Protein AF-A0A0D2KZR3-F1 (afdb_monomer)

Sequence (112 aa):
MAFESAKRFLRENHLAPLLTNDQPALQTLNKWTTVGTALQVLSSANVLSCPVLDEDGEYYGCLSVNDLLRSLNATLETKDPEWTEKLEQLTKEELVALGNDFCAQVRGRGYG

Mean predicted aligned error: 9.1 Å

Secondary structure (DS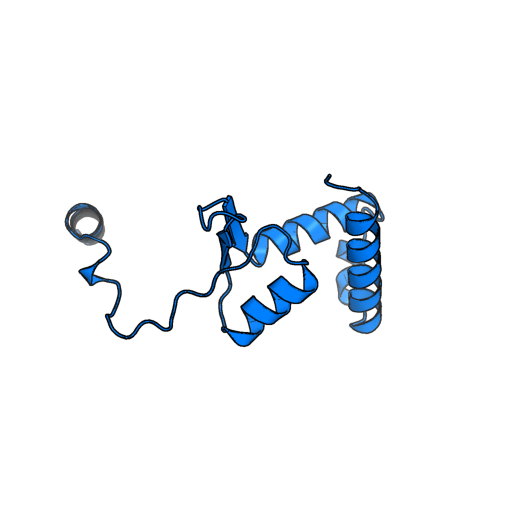SP, 8-state):
-HHHHHHHHHHH--SGGGS-TTPPP---EETT--HHHHHHHHHHHT-SEEEEE-TTS-EEEEEEHHHHHHHHHHHHHHH-TTTTTTGGG--HHHHHHHHHHHHHHHHHS---

Foldseek 3Di:
DVVVVVVCCVVPDDCVVVDDPPDDDQDAAEPPDAPVNVVVSCVVVVHQKHFYAYPVRHTPGMDGPVVVVVVLVVVCCVVPVCVVVCVVVQDPVNVVVSVVVVSVVVVVPDPD

Solvent-accessible surface area (backbone atoms only — not comparable to full-atom values): 6868 Å² total; per-residue (Å²): 112,73,66,60,55,49,53,49,51,68,72,74,55,68,65,69,86,75,52,65,92,84,61,75,80,85,68,70,42,51,72,84,58,50,70,71,58,50,52,51,50,31,61,74,70,71,42,66,59,36,44,22,19,45,95,88,67,47,87,69,50,73,51,37,57,65,58,52,51,51,52,50,49,56,55,43,43,73,77,36,78,62,50,76,80,42,52,90,74,56,46,74,68,56,54,50,52,51,52,51,52,51,57,54,53,57,65,69,56,73,84,126

Radius of gyration: 19.31 Å; Cα contacts (8 Å, |Δi|>4): 62; chains: 1; bounding box: 31×49×54 Å

Structure (mmCIF, N/CA/C/O backbone):
data_AF-A0A0D2KZR3-F1
#
_entry.id   AF-A0A0D2KZR3-F1
#
loop_
_atom_site.group_PDB
_atom_site.id
_atom_site.type_symbol
_atom_site.label_atom_id
_atom_site.label_alt_id
_atom_site.label_comp_id
_atom_site.label_asym_id
_atom_site.label_entity_id
_atom_site.label_seq_id
_atom_site.pdbx_PDB_ins_code
_atom_site.Cartn_x
_atom_site.Cartn_y
_atom_site.Cartn_z
_atom_site.occupancy
_atom_site.B_iso_or_equiv
_atom_site.auth_seq_id
_atom_site.auth_comp_id
_atom_site.auth_asym_id
_atom_site.auth_atom_id
_atom_site.pdbx_PDB_model_num
ATOM 1 N N . MET A 1 1 ? 12.538 -14.948 31.002 1.00 63.75 1 MET A N 1
ATOM 2 C CA . MET A 1 1 ? 11.379 -15.872 30.945 1.00 63.75 1 MET A CA 1
ATOM 3 C C . MET A 1 1 ? 10.296 -15.414 29.960 1.00 63.75 1 MET A C 1
ATOM 5 O O . MET A 1 1 ? 9.953 -16.216 29.107 1.00 63.75 1 MET A O 1
ATOM 9 N N . ALA A 1 2 ? 9.831 -14.154 29.976 1.00 71.88 2 ALA A N 1
ATOM 10 C CA . ALA A 1 2 ? 8.793 -13.660 29.045 1.00 71.88 2 ALA A CA 1
ATOM 11 C C . ALA A 1 2 ? 9.147 -13.763 27.540 1.00 71.88 2 ALA A C 1
ATOM 13 O O . ALA A 1 2 ? 8.294 -14.049 26.702 1.00 71.88 2 ALA A O 1
ATOM 14 N N . PHE A 1 3 ? 10.423 -13.584 27.189 1.00 86.12 3 PHE A N 1
ATOM 15 C CA . PHE A 1 3 ? 10.874 -13.686 25.798 1.00 86.12 3 PHE A CA 1
ATOM 16 C C . PHE A 1 3 ? 10.838 -15.131 25.262 1.00 86.12 3 PHE A C 1
ATOM 18 O O . PHE A 1 3 ? 10.510 -15.354 24.103 1.00 86.12 3 PHE A O 1
ATOM 25 N N . GLU A 1 4 ? 11.092 -16.128 26.117 1.00 93.94 4 GLU A N 1
ATOM 26 C CA . GLU A 1 4 ? 11.042 -17.547 25.731 1.00 93.94 4 GLU A CA 1
ATOM 27 C C . GLU A 1 4 ? 9.606 -18.053 25.559 1.00 93.94 4 GLU A C 1
ATOM 29 O O . GLU A 1 4 ? 9.335 -18.876 24.685 1.00 93.94 4 GLU A O 1
ATOM 34 N N . SER A 1 5 ? 8.653 -17.534 26.340 1.00 91.38 5 SER A N 1
ATOM 35 C CA . SER A 1 5 ? 7.229 -17.777 26.085 1.00 91.38 5 SER A CA 1
ATOM 36 C C . SER A 1 5 ? 6.764 -17.137 24.775 1.00 91.38 5 SER A C 1
ATOM 38 O O . SER A 1 5 ? 6.040 -17.783 24.025 1.00 91.38 5 SER A O 1
ATOM 40 N N . ALA A 1 6 ? 7.226 -15.922 24.454 1.00 92.38 6 ALA A N 1
ATOM 41 C CA . ALA A 1 6 ? 6.884 -15.258 23.195 1.00 92.38 6 ALA A CA 1
ATOM 42 C C . ALA A 1 6 ? 7.436 -16.014 21.972 1.00 92.38 6 ALA A C 1
ATOM 44 O O . ALA A 1 6 ? 6.693 -16.282 21.032 1.00 92.38 6 ALA A O 1
ATOM 45 N N . LYS A 1 7 ? 8.707 -16.443 22.000 1.00 93.88 7 LYS A N 1
ATOM 46 C CA . LYS A 1 7 ? 9.302 -17.263 20.925 1.00 93.88 7 LYS A CA 1
ATOM 47 C C . LYS A 1 7 ? 8.533 -18.555 20.682 1.00 93.88 7 LYS A C 1
ATOM 49 O O . LYS A 1 7 ? 8.289 -18.928 19.539 1.00 93.88 7 LYS A O 1
ATOM 54 N N . ARG A 1 8 ? 8.166 -19.243 21.764 1.00 94.81 8 ARG A N 1
ATOM 55 C CA . ARG A 1 8 ? 7.396 -20.484 21.693 1.00 94.81 8 ARG A CA 1
ATOM 56 C C . ARG A 1 8 ? 6.034 -20.249 21.053 1.00 94.81 8 ARG A C 1
ATOM 58 O O . ARG A 1 8 ? 5.685 -20.957 20.118 1.00 94.81 8 ARG A O 1
ATOM 65 N N . PHE A 1 9 ? 5.328 -19.210 21.501 1.00 93.50 9 PHE A N 1
ATOM 66 C CA . PHE A 1 9 ? 4.055 -18.801 20.919 1.00 93.50 9 PHE A CA 1
ATOM 67 C C . PHE A 1 9 ? 4.176 -18.554 19.408 1.00 93.50 9 PHE A C 1
ATOM 69 O O . PHE A 1 9 ? 3.423 -19.153 18.645 1.00 93.50 9 PHE A O 1
ATOM 76 N N . LEU A 1 10 ? 5.158 -17.757 18.972 1.00 92.88 10 LEU A N 1
ATOM 77 C CA . LEU A 1 10 ? 5.380 -17.448 17.552 1.00 92.88 10 LEU A CA 1
ATOM 78 C C . LEU A 1 10 ? 5.706 -18.686 16.699 1.00 92.88 10 LEU A C 1
ATOM 80 O O . LEU A 1 10 ? 5.398 -18.701 15.514 1.00 92.88 10 LEU A O 1
ATOM 84 N N . ARG A 1 11 ? 6.341 -19.713 17.278 1.00 94.19 11 ARG A N 1
ATOM 85 C CA . ARG A 1 11 ? 6.748 -20.933 16.562 1.00 94.19 11 ARG A CA 1
ATOM 86 C C . ARG A 1 11 ? 5.633 -21.970 16.449 1.00 94.19 11 ARG A C 1
ATOM 88 O O . ARG A 1 11 ? 5.591 -22.712 15.476 1.00 94.19 11 ARG A O 1
ATOM 95 N N . GLU A 1 12 ? 4.800 -22.079 17.477 1.00 95.12 12 GLU A N 1
ATOM 96 C CA . GLU A 1 12 ? 3.857 -23.195 17.633 1.00 95.12 12 GLU A CA 1
ATOM 97 C C . GLU A 1 12 ? 2.428 -22.846 17.202 1.00 95.12 12 GLU A C 1
ATOM 99 O O . GLU A 1 12 ? 1.614 -23.749 17.033 1.00 95.12 12 GLU A O 1
ATOM 104 N N . ASN A 1 13 ? 2.112 -21.564 16.991 1.00 92.56 13 ASN A N 1
ATOM 105 C CA . ASN A 1 13 ? 0.783 -21.138 16.555 1.00 92.56 13 ASN A CA 1
ATOM 106 C C . ASN A 1 13 ? 0.755 -20.838 15.053 1.00 92.56 13 ASN A C 1
ATOM 108 O O . ASN A 1 13 ? 1.599 -20.115 14.528 1.00 92.56 13 ASN A O 1
ATOM 112 N N . HIS A 1 14 ? -0.261 -21.365 14.369 1.00 91.06 14 HIS A N 1
ATOM 113 C CA . HIS A 1 14 ? -0.569 -21.003 12.987 1.00 91.06 14 HIS A CA 1
ATOM 114 C C . HIS A 1 14 ? -1.338 -19.675 12.925 1.00 91.06 14 HIS A C 1
ATOM 116 O O . HIS A 1 14 ? -1.934 -19.246 13.910 1.00 91.06 14 HIS A O 1
ATOM 122 N N . LEU A 1 15 ? -1.359 -19.032 11.754 1.00 89.25 15 LEU A N 1
ATOM 123 C CA . LEU A 1 15 ? -2.092 -17.775 11.557 1.00 89.25 15 LEU A CA 1
ATOM 124 C C . LEU A 1 15 ? -3.610 -17.969 11.517 1.00 89.25 15 LEU A C 1
ATOM 126 O O . LEU A 1 15 ? -4.336 -17.091 11.962 1.00 89.25 15 LEU A O 1
ATOM 130 N N . ALA A 1 16 ? -4.096 -19.110 11.015 1.00 88.44 16 ALA A N 1
ATOM 131 C CA . ALA A 1 16 ? -5.530 -19.338 10.837 1.00 88.44 16 ALA A CA 1
ATOM 132 C C . ALA A 1 16 ? -6.344 -19.172 12.141 1.00 88.44 16 ALA A C 1
ATOM 134 O O . ALA A 1 16 ? -7.350 -18.479 12.096 1.00 88.44 16 ALA A O 1
ATOM 135 N N . PRO A 1 17 ? -5.906 -19.680 13.312 1.00 86.12 17 PRO A N 1
ATOM 136 C CA . PRO A 1 17 ? -6.574 -19.399 14.588 1.00 86.12 17 PRO A CA 1
ATOM 137 C C . PRO A 1 17 ? -6.516 -17.938 15.063 1.00 86.12 17 PRO A C 1
ATOM 139 O O . PRO A 1 17 ? -7.283 -17.565 15.946 1.00 86.12 17 PRO A O 1
ATOM 142 N N . LEU A 1 18 ? -5.583 -17.129 14.547 1.00 85.44 18 LEU A N 1
ATOM 143 C CA . LEU A 1 18 ? -5.459 -15.705 14.890 1.00 85.44 18 LEU A CA 1
ATOM 144 C C . LEU A 1 18 ? -6.374 -14.826 14.033 1.00 85.44 18 LEU A C 1
ATOM 146 O O . LEU A 1 18 ? -6.726 -13.721 14.441 1.00 85.44 18 LEU A O 1
ATOM 150 N N . LEU A 1 19 ? -6.741 -15.307 12.847 1.00 86.00 19 LEU A N 1
ATOM 151 C CA . LEU A 1 19 ? -7.720 -14.665 11.987 1.00 86.00 19 LEU A CA 1
ATOM 152 C C . LEU A 1 19 ? -9.116 -15.063 12.474 1.00 86.00 19 LEU A C 1
ATOM 154 O O . LEU A 1 19 ? -9.448 -16.240 12.584 1.00 86.00 19 LEU A O 1
ATOM 158 N N . THR A 1 20 ? -9.939 -14.075 12.807 1.00 76.25 20 THR A N 1
ATOM 159 C CA . THR A 1 20 ? -11.339 -14.316 13.164 1.00 76.25 20 THR A CA 1
ATOM 160 C C . THR A 1 20 ? -12.132 -14.734 11.924 1.00 76.25 20 THR A C 1
ATOM 162 O O . THR A 1 20 ? -11.846 -14.285 10.820 1.00 76.25 20 THR A O 1
ATOM 165 N N . ASN A 1 21 ? -13.165 -15.565 12.088 1.00 70.06 21 ASN A N 1
ATOM 166 C CA . ASN A 1 21 ? -14.036 -15.942 10.964 1.00 70.06 21 ASN A CA 1
ATOM 167 C C . ASN A 1 21 ? -14.942 -14.787 10.485 1.00 70.06 21 ASN A C 1
ATOM 169 O O . ASN A 1 21 ? -15.473 -14.857 9.384 1.00 70.06 21 ASN A O 1
ATOM 173 N N . ASP A 1 22 ? -15.072 -13.715 11.276 1.00 75.50 22 ASP A N 1
ATOM 174 C CA . ASP A 1 22 ? -15.877 -12.522 10.964 1.00 75.50 22 ASP A CA 1
ATOM 175 C C . ASP A 1 22 ? -15.064 -11.417 10.262 1.00 75.50 22 ASP A C 1
ATOM 177 O O . ASP A 1 22 ? -15.282 -10.223 10.479 1.00 75.50 22 ASP A O 1
ATOM 181 N N . GLN A 1 23 ? -14.070 -11.787 9.453 1.00 70.00 23 GLN A N 1
ATOM 182 C CA . GLN A 1 23 ? -13.312 -10.798 8.687 1.00 70.00 23 GLN A CA 1
ATOM 183 C C . GLN A 1 23 ? -14.190 -10.257 7.547 1.00 70.00 23 GLN A C 1
ATOM 185 O O . GLN A 1 23 ? -14.849 -11.041 6.857 1.00 70.00 23 GLN A O 1
ATOM 190 N N . PRO A 1 24 ? -14.202 -8.934 7.304 1.00 76.25 24 PRO A N 1
ATOM 191 C CA . PRO A 1 24 ? -14.786 -8.400 6.083 1.00 76.25 24 PRO A CA 1
ATOM 192 C C . PRO A 1 24 ? -14.102 -9.031 4.864 1.00 76.25 24 PRO A C 1
ATOM 194 O O . PRO A 1 24 ? -12.943 -9.445 4.933 1.00 76.25 24 PRO A O 1
ATOM 197 N N . ALA A 1 25 ? -14.832 -9.112 3.748 1.00 84.50 25 ALA A N 1
ATOM 198 C CA . ALA A 1 25 ? -14.290 -9.645 2.505 1.00 84.50 25 ALA A CA 1
ATOM 199 C C . ALA A 1 25 ? -12.952 -8.969 2.175 1.00 84.50 25 ALA A C 1
ATOM 201 O O . ALA A 1 25 ? -12.822 -7.748 2.295 1.00 84.50 25 ALA A O 1
ATOM 202 N N . LEU A 1 26 ? -11.962 -9.773 1.776 1.00 89.31 26 LEU A N 1
ATOM 203 C CA . LEU A 1 26 ? -10.641 -9.267 1.433 1.00 89.31 26 LEU A CA 1
ATOM 204 C C . LEU A 1 26 ? -10.775 -8.267 0.284 1.00 89.31 26 LEU A C 1
ATOM 206 O O . LEU A 1 26 ? -11.109 -8.639 -0.841 1.00 89.31 26 LEU A O 1
ATOM 210 N N . GLN A 1 27 ? -10.502 -7.000 0.576 1.00 94.38 27 GLN A N 1
ATOM 211 C CA . GLN A 1 27 ? -10.418 -5.984 -0.455 1.00 94.38 27 GLN A CA 1
ATOM 212 C C . GLN A 1 27 ? -9.159 -6.242 -1.281 1.00 94.38 27 GLN A C 1
ATOM 214 O O . GLN A 1 27 ? -8.079 -6.426 -0.723 1.00 94.38 27 GLN A O 1
ATOM 219 N N . THR A 1 28 ? -9.307 -6.238 -2.601 1.00 96.62 28 THR A N 1
ATOM 220 C CA . THR A 1 28 ? -8.199 -6.328 -3.555 1.00 96.62 28 THR A CA 1
ATOM 221 C C . THR A 1 28 ? -8.28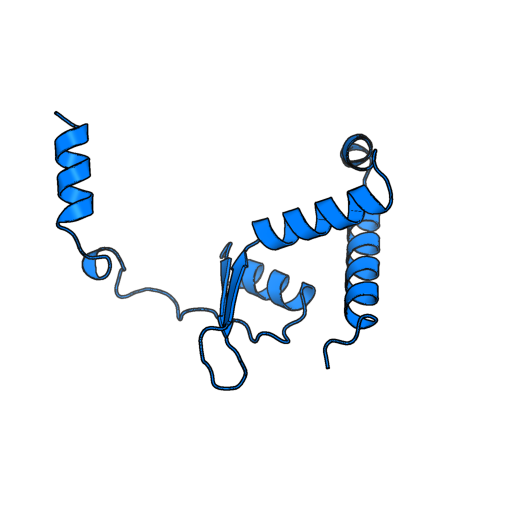5 -5.202 -4.581 1.00 96.62 28 THR A C 1
ATOM 223 O O . THR A 1 28 ? -9.312 -4.525 -4.711 1.00 96.62 28 THR A O 1
ATOM 226 N N . LEU A 1 29 ? -7.182 -4.963 -5.283 1.00 97.00 29 LEU A N 1
ATOM 227 C CA . LEU A 1 29 ? -7.069 -4.027 -6.400 1.00 97.00 29 LEU A CA 1
ATOM 228 C C . LEU A 1 29 ? -6.623 -4.786 -7.648 1.00 97.00 29 LEU A C 1
ATOM 230 O O . LEU A 1 29 ? -5.917 -5.781 -7.547 1.00 97.00 29 LEU A O 1
ATOM 234 N N . ASN A 1 30 ? -6.970 -4.285 -8.829 1.00 96.38 30 ASN A N 1
ATOM 235 C CA . ASN A 1 30 ? -6.366 -4.752 -10.077 1.00 96.38 30 ASN A CA 1
ATOM 236 C C . ASN A 1 30 ? -5.069 -3.970 -10.364 1.00 96.38 30 ASN A C 1
ATOM 238 O O . ASN A 1 30 ? -5.010 -2.776 -10.056 1.00 96.38 30 ASN A O 1
ATOM 242 N N . LYS A 1 31 ? -4.053 -4.588 -10.982 1.00 95.75 31 LYS A N 1
ATOM 243 C CA . LYS A 1 31 ? -2.751 -3.943 -11.264 1.00 95.75 31 LYS A CA 1
ATOM 244 C C . LYS A 1 31 ? -2.816 -2.688 -12.144 1.00 95.75 31 LYS A C 1
ATOM 246 O O . LYS A 1 31 ? -1.926 -1.848 -12.064 1.00 95.75 31 LYS A O 1
ATOM 251 N N . TRP A 1 32 ? -3.883 -2.514 -12.922 1.00 94.44 32 TRP A N 1
ATOM 252 C CA . TRP A 1 32 ? -4.129 -1.315 -13.733 1.00 94.44 32 TRP A CA 1
ATOM 253 C C . TRP A 1 32 ? -4.918 -0.228 -12.995 1.00 94.44 32 TRP A C 1
ATOM 255 O O . TRP A 1 32 ? -5.203 0.833 -13.557 1.00 94.44 32 TRP A O 1
ATOM 265 N N . THR A 1 33 ? -5.289 -0.469 -11.734 1.00 93.69 33 THR A N 1
ATOM 266 C CA . THR A 1 33 ? -5.995 0.515 -10.911 1.00 93.69 33 THR A CA 1
ATOM 267 C C . THR A 1 33 ? -5.132 1.757 -10.736 1.00 93.69 33 THR A C 1
ATOM 269 O O . THR A 1 33 ? -3.969 1.684 -10.344 1.00 93.69 33 THR A O 1
ATOM 272 N N . THR A 1 34 ? -5.710 2.929 -10.997 1.00 91.75 34 THR A N 1
ATOM 273 C CA . THR A 1 34 ? -4.987 4.188 -10.803 1.00 91.75 34 THR A CA 1
ATOM 274 C C . THR A 1 34 ? -4.706 4.441 -9.321 1.00 91.75 34 THR A C 1
ATOM 276 O O . THR A 1 34 ? -5.507 4.074 -8.461 1.00 91.75 34 THR A O 1
ATOM 279 N N . VAL A 1 35 ? -3.614 5.150 -9.018 1.00 89.19 35 VAL A N 1
ATOM 280 C CA . VAL A 1 35 ? -3.238 5.515 -7.639 1.00 89.19 35 VAL A CA 1
ATOM 281 C C . VAL A 1 35 ? -4.374 6.225 -6.891 1.00 89.19 35 VAL A C 1
ATOM 283 O O . VAL A 1 35 ? -4.646 5.902 -5.738 1.00 89.19 35 VAL A O 1
ATOM 286 N N . GLY A 1 36 ? -5.079 7.156 -7.543 1.00 86.38 36 GLY A N 1
ATOM 287 C CA . GLY A 1 36 ? -6.196 7.876 -6.923 1.00 86.38 36 GLY A CA 1
ATOM 288 C C . GLY A 1 36 ? -7.355 6.955 -6.531 1.00 86.38 36 GLY A C 1
ATOM 289 O O . GLY A 1 36 ? -7.874 7.051 -5.420 1.00 86.38 36 GLY A O 1
ATOM 290 N N . THR A 1 37 ? -7.722 6.016 -7.405 1.00 92.06 37 THR A N 1
ATOM 291 C CA . THR A 1 37 ? -8.739 4.997 -7.097 1.00 92.06 37 THR A CA 1
ATOM 292 C C . THR A 1 37 ? -8.272 4.072 -5.977 1.00 92.06 37 THR A C 1
ATOM 294 O O . THR A 1 37 ? -9.040 3.778 -5.066 1.00 92.06 37 THR A O 1
ATOM 297 N N . ALA A 1 38 ? -7.004 3.657 -5.992 1.00 94.12 38 ALA A N 1
ATOM 298 C CA . ALA A 1 38 ? -6.439 2.824 -4.939 1.00 94.12 38 ALA A CA 1
ATOM 299 C C . ALA A 1 38 ? -6.506 3.514 -3.563 1.00 94.12 38 ALA A C 1
ATOM 301 O O . ALA A 1 38 ? -6.935 2.898 -2.591 1.00 94.12 38 ALA A O 1
ATOM 302 N N . LEU A 1 39 ? -6.180 4.810 -3.483 1.00 92.06 39 LEU A N 1
ATOM 303 C CA . LEU A 1 39 ? -6.311 5.609 -2.257 1.00 92.06 39 LEU A CA 1
ATOM 304 C C . LEU A 1 39 ? -7.757 5.688 -1.750 1.00 92.06 39 LEU A C 1
ATOM 306 O O . LEU A 1 39 ? -7.995 5.574 -0.548 1.00 92.06 39 LEU A O 1
ATOM 310 N N . GLN A 1 40 ? -8.728 5.846 -2.653 1.00 91.62 40 GLN A N 1
ATOM 311 C CA . GLN A 1 40 ? -10.149 5.839 -2.290 1.00 91.62 40 GLN A CA 1
ATOM 312 C C . GLN A 1 40 ? -10.583 4.483 -1.725 1.00 91.62 40 GLN A C 1
ATOM 314 O O . GLN A 1 40 ? -11.319 4.450 -0.739 1.00 91.62 40 GLN A O 1
ATOM 319 N N . VAL A 1 41 ? -10.109 3.378 -2.309 1.00 94.00 41 VAL A N 1
ATOM 320 C CA . VAL A 1 41 ? -10.384 2.019 -1.819 1.00 94.00 41 VAL A CA 1
ATOM 321 C C . VAL A 1 41 ? -9.786 1.811 -0.428 1.00 94.00 41 VAL A C 1
ATOM 323 O O . VAL A 1 41 ? -10.511 1.403 0.475 1.00 94.00 41 VAL A O 1
ATOM 326 N N . LEU A 1 42 ? -8.509 2.157 -0.226 1.00 93.00 42 LEU A N 1
ATOM 327 C CA . LEU A 1 42 ? -7.846 2.071 1.083 1.00 93.00 42 LEU A CA 1
ATOM 328 C C . LEU A 1 42 ? -8.608 2.874 2.150 1.00 93.00 42 LEU A C 1
ATOM 330 O O . LEU A 1 42 ? -8.912 2.358 3.225 1.00 93.00 42 LEU A O 1
ATOM 334 N N . SER A 1 43 ? -8.991 4.112 1.821 1.00 90.88 43 SER A N 1
ATOM 335 C CA . SER A 1 43 ? -9.751 4.983 2.721 1.00 90.88 43 SER A CA 1
ATOM 336 C C . SER A 1 43 ? -11.146 4.440 3.032 1.00 90.88 43 SER A C 1
ATOM 338 O O . SER A 1 43 ? -11.575 4.507 4.180 1.00 90.88 43 SER A O 1
ATOM 340 N N . SER A 1 44 ? -11.865 3.929 2.030 1.00 91.94 44 SER A N 1
ATOM 341 C CA . SER A 1 44 ? -13.249 3.458 2.198 1.00 91.94 44 SER A CA 1
ATOM 342 C C . SER A 1 44 ? -13.314 2.137 2.960 1.00 91.94 44 SER A C 1
ATOM 344 O O . SER A 1 44 ? -14.219 1.936 3.764 1.00 91.94 44 SER A O 1
ATOM 346 N N . ALA A 1 45 ? -12.340 1.252 2.737 1.00 91.69 45 ALA A N 1
ATOM 347 C CA . ALA A 1 45 ? -12.211 -0.011 3.456 1.00 91.69 45 ALA A CA 1
ATOM 348 C C . ALA A 1 45 ? -11.542 0.149 4.835 1.00 91.69 45 ALA A C 1
ATOM 350 O O . ALA A 1 45 ? -11.484 -0.815 5.594 1.00 91.69 45 ALA A O 1
ATOM 351 N N . ASN A 1 46 ? -11.056 1.351 5.173 1.00 91.25 46 ASN A N 1
ATOM 352 C CA . ASN A 1 46 ? -10.314 1.645 6.399 1.00 91.25 46 ASN A CA 1
ATOM 353 C C . ASN A 1 46 ? -9.105 0.706 6.604 1.00 91.25 46 ASN A C 1
ATOM 355 O O . ASN A 1 46 ? -8.877 0.175 7.693 1.00 91.25 46 ASN A O 1
ATOM 359 N N . VAL A 1 47 ? -8.334 0.491 5.534 1.00 93.31 47 VAL A N 1
ATOM 360 C CA . VAL A 1 47 ? -7.124 -0.346 5.526 1.00 93.31 47 VAL A CA 1
ATOM 361 C C . VAL A 1 47 ? -5.921 0.437 5.005 1.00 93.31 47 VAL A C 1
ATOM 363 O O . VAL A 1 47 ? -6.052 1.362 4.208 1.00 93.31 47 VAL A O 1
ATOM 366 N N . LEU A 1 48 ? -4.722 0.056 5.448 1.00 95.19 48 LEU A N 1
ATOM 367 C CA . LEU A 1 48 ? -3.466 0.728 5.076 1.00 95.19 48 LEU A CA 1
ATOM 368 C C . LEU A 1 48 ? -2.702 0.020 3.953 1.00 95.19 48 LEU A C 1
ATOM 370 O O . LEU A 1 48 ? -1.710 0.548 3.444 1.00 95.19 48 LEU A O 1
ATOM 374 N N . SER A 1 49 ? -3.150 -1.173 3.583 1.00 96.06 49 SER A N 1
ATOM 375 C CA . SER A 1 49 ? -2.587 -1.960 2.500 1.00 96.06 49 SER A CA 1
ATOM 376 C C . SER A 1 49 ? -3.655 -2.824 1.851 1.00 96.06 49 SER A C 1
ATOM 378 O O . SER A 1 49 ? -4.663 -3.166 2.470 1.00 96.06 49 SER A O 1
ATOM 380 N N . CYS A 1 50 ? -3.432 -3.153 0.585 1.00 96.69 50 CYS A N 1
ATOM 381 C CA . CYS A 1 50 ? -4.351 -3.940 -0.214 1.00 96.69 50 CYS A CA 1
ATOM 382 C C . CYS A 1 50 ? -3.564 -4.806 -1.212 1.00 96.69 50 CYS A C 1
ATOM 384 O O . CYS A 1 50 ? -2.690 -4.276 -1.911 1.00 96.69 50 CYS A O 1
ATOM 386 N N . PRO A 1 51 ? -3.843 -6.120 -1.299 1.00 97.38 51 PRO A N 1
ATOM 387 C CA . PRO A 1 51 ? -3.305 -6.965 -2.354 1.00 97.38 51 PRO A CA 1
ATOM 388 C C . PRO A 1 51 ? -3.709 -6.457 -3.738 1.00 97.38 51 PRO A C 1
ATOM 390 O O . PRO A 1 51 ? -4.844 -6.034 -3.969 1.00 97.38 51 PRO A O 1
ATOM 393 N N . VAL A 1 52 ? -2.770 -6.547 -4.666 1.00 97.75 52 VAL A N 1
ATOM 394 C CA . VAL A 1 52 ? -2.945 -6.237 -6.077 1.00 97.75 52 VAL A CA 1
ATOM 395 C C . VAL A 1 52 ? -2.932 -7.554 -6.836 1.00 97.75 52 VAL A C 1
ATOM 397 O O . VAL A 1 52 ? -1.985 -8.331 -6.712 1.00 97.75 52 VAL A O 1
ATOM 400 N N . LEU A 1 53 ? -3.985 -7.794 -7.603 1.00 98.06 53 LEU A N 1
ATOM 401 C CA . LEU A 1 53 ? -4.137 -8.950 -8.472 1.00 98.06 53 LEU A CA 1
ATOM 402 C C . LEU A 1 53 ? -3.934 -8.541 -9.933 1.00 98.06 53 LEU A C 1
ATOM 404 O O . LEU A 1 53 ? -4.174 -7.384 -10.307 1.00 98.06 53 LEU A O 1
ATOM 408 N N . ASP A 1 54 ? -3.492 -9.481 -10.755 1.00 96.88 54 ASP A N 1
ATOM 409 C CA . ASP A 1 54 ? -3.467 -9.323 -12.205 1.00 96.88 54 ASP A CA 1
ATOM 410 C C . ASP A 1 54 ? -4.838 -9.630 -12.846 1.00 96.88 54 ASP A C 1
ATOM 412 O O . ASP A 1 54 ? -5.874 -9.653 -12.176 1.00 96.88 54 ASP A O 1
ATOM 416 N N . GLU A 1 55 ? -4.872 -9.748 -14.171 1.00 95.31 55 GLU A N 1
ATOM 417 C CA . GLU A 1 55 ? -6.081 -9.999 -14.959 1.00 95.31 55 GLU A CA 1
ATOM 418 C C . GLU A 1 55 ? -6.632 -11.415 -14.776 1.00 95.31 55 GLU A C 1
ATOM 420 O O . GLU A 1 55 ? -7.842 -11.604 -14.910 1.00 95.31 55 GLU A O 1
ATOM 425 N N . ASP A 1 56 ? -5.773 -12.375 -14.436 1.00 95.12 56 ASP A N 1
ATOM 426 C CA . ASP A 1 56 ? -6.144 -13.770 -14.195 1.00 95.12 56 ASP A CA 1
ATOM 427 C C . ASP A 1 56 ? -6.576 -13.995 -12.733 1.00 95.12 56 ASP A C 1
ATOM 429 O O . ASP A 1 56 ? -7.038 -15.075 -12.363 1.00 95.12 56 ASP A O 1
ATOM 433 N N . GLY A 1 57 ? -6.490 -12.948 -11.902 1.00 94.44 57 GLY A N 1
ATOM 434 C CA . GLY A 1 57 ? -6.801 -12.994 -10.475 1.00 94.44 57 GLY A CA 1
ATOM 435 C C . GLY A 1 57 ? -5.644 -13.509 -9.622 1.00 94.44 57 GLY A C 1
ATOM 436 O O . GLY A 1 57 ? -5.830 -13.736 -8.423 1.00 94.44 57 GLY A O 1
ATOM 437 N N . GLU A 1 58 ? -4.458 -13.666 -10.207 1.00 97.31 58 GLU A N 1
ATOM 438 C CA . GLU A 1 58 ? -3.255 -14.106 -9.515 1.00 97.31 58 GLU A CA 1
ATOM 439 C C . GLU A 1 58 ? -2.608 -12.943 -8.756 1.00 97.31 58 GLU A C 1
ATOM 441 O O . GLU A 1 58 ? -2.762 -11.763 -9.089 1.00 97.31 58 GLU A O 1
ATOM 446 N N . TYR A 1 59 ? -1.879 -13.263 -7.686 1.00 97.44 59 TYR A N 1
ATOM 447 C CA . TYR A 1 59 ? -1.223 -12.251 -6.861 1.00 97.44 59 TYR A CA 1
ATOM 448 C C . TYR A 1 59 ? -0.088 -11.560 -7.628 1.00 97.44 59 TYR A C 1
ATOM 450 O O . TYR A 1 59 ? 0.939 -12.167 -7.927 1.00 97.44 59 TYR A O 1
ATOM 458 N N . TYR A 1 60 ? -0.243 -10.258 -7.866 1.00 97.38 60 TYR A N 1
ATOM 459 C CA . TYR A 1 60 ? 0.758 -9.421 -8.525 1.00 97.38 60 TYR A CA 1
ATOM 460 C C . TYR A 1 60 ? 1.661 -8.693 -7.518 1.00 97.38 60 TYR A C 1
ATOM 462 O O . TYR A 1 60 ? 2.852 -8.494 -7.758 1.00 97.38 60 TYR A O 1
ATOM 470 N N . GLY A 1 61 ? 1.109 -8.284 -6.374 1.00 96.38 61 GLY A N 1
ATOM 471 C CA . GLY A 1 61 ? 1.847 -7.549 -5.350 1.00 96.38 61 GLY A CA 1
ATOM 472 C C . GLY A 1 61 ? 0.953 -7.001 -4.242 1.00 96.38 61 GLY A C 1
ATOM 473 O O . GLY A 1 61 ? -0.204 -7.382 -4.105 1.00 96.38 61 GLY A O 1
ATOM 474 N N . CYS A 1 62 ? 1.481 -6.077 -3.445 1.00 96.44 62 CYS A N 1
ATOM 475 C CA . CYS A 1 62 ? 0.731 -5.397 -2.393 1.00 96.44 62 CYS A CA 1
ATOM 476 C C . CYS A 1 62 ? 1.028 -3.904 -2.464 1.00 96.44 62 CYS A C 1
ATOM 478 O O . CYS A 1 62 ? 2.192 -3.513 -2.540 1.00 96.44 62 CYS A O 1
ATOM 480 N N . LEU A 1 63 ? -0.022 -3.087 -2.452 1.00 95.88 63 LEU A N 1
ATOM 481 C CA . LEU A 1 63 ? 0.101 -1.642 -2.346 1.00 95.88 63 LEU A CA 1
ATOM 482 C C . LEU A 1 63 ? -0.183 -1.229 -0.907 1.00 95.88 63 LEU A C 1
ATOM 484 O O . LEU A 1 63 ? -1.251 -1.538 -0.377 1.00 95.88 63 LEU A O 1
ATOM 488 N N . SER A 1 64 ? 0.728 -0.480 -0.297 1.00 95.75 64 SER A N 1
ATOM 489 C CA . SER A 1 64 ? 0.511 0.184 0.986 1.00 95.75 64 SER A CA 1
ATOM 490 C C . SER A 1 64 ? 0.560 1.705 0.863 1.00 95.75 64 SER A C 1
ATOM 492 O O . SER A 1 64 ? 1.143 2.267 -0.067 1.00 95.75 64 SER A O 1
ATOM 494 N N . VAL A 1 65 ? 0.003 2.395 1.859 1.00 91.25 65 VAL A N 1
ATOM 495 C CA . VAL A 1 65 ? 0.155 3.854 1.994 1.00 91.25 65 VAL A CA 1
ATOM 496 C C . VAL A 1 65 ? 1.639 4.257 2.029 1.00 91.25 65 VAL A C 1
ATOM 498 O O . VAL A 1 65 ? 2.007 5.277 1.451 1.00 91.25 65 VAL A O 1
ATOM 501 N N . ASN A 1 66 ? 2.514 3.440 2.629 1.00 89.81 66 ASN A N 1
ATOM 502 C CA . ASN A 1 66 ? 3.954 3.711 2.667 1.00 89.81 66 ASN A CA 1
ATOM 503 C C . ASN A 1 66 ? 4.604 3.674 1.280 1.00 89.81 66 ASN A C 1
ATOM 505 O O . ASN A 1 66 ? 5.516 4.460 1.026 1.00 89.81 66 ASN A O 1
ATOM 509 N N . ASP A 1 67 ? 4.147 2.800 0.382 1.00 89.81 67 ASP A N 1
ATOM 510 C CA . ASP A 1 67 ? 4.663 2.744 -0.991 1.00 89.81 67 ASP A CA 1
ATOM 511 C C . ASP A 1 67 ? 4.310 4.025 -1.751 1.00 89.81 67 ASP A C 1
ATOM 513 O O . ASP A 1 67 ? 5.154 4.605 -2.439 1.00 89.81 67 ASP A O 1
ATOM 517 N N . LEU A 1 68 ? 3.087 4.525 -1.548 1.00 87.12 68 LEU A N 1
ATOM 518 C CA . LEU A 1 68 ? 2.617 5.780 -2.132 1.00 87.12 68 LEU A CA 1
ATOM 519 C C . LEU A 1 68 ? 3.391 6.985 -1.594 1.00 87.12 68 LEU A C 1
ATOM 521 O O . LEU A 1 68 ? 3.880 7.794 -2.383 1.00 87.12 68 LEU A O 1
ATOM 525 N N . LEU A 1 69 ? 3.551 7.086 -0.272 1.00 85.81 69 LEU A N 1
ATOM 526 C CA . LEU A 1 69 ? 4.308 8.172 0.357 1.00 85.81 69 LEU A CA 1
ATOM 527 C C . LEU A 1 69 ? 5.773 8.164 -0.083 1.00 85.81 69 LEU 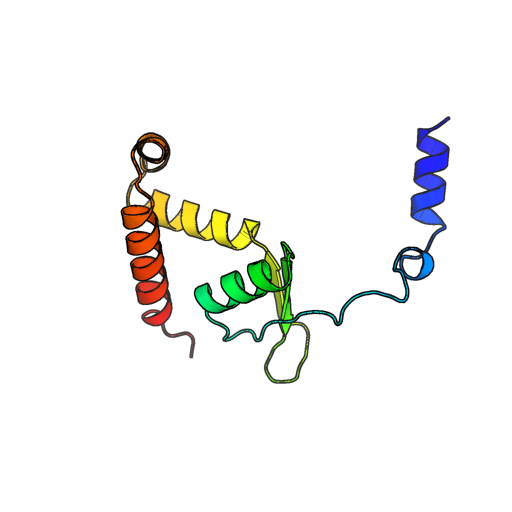A C 1
ATOM 529 O O . LEU A 1 69 ? 6.311 9.212 -0.432 1.00 85.81 69 LEU A O 1
ATOM 533 N N . ARG A 1 70 ? 6.405 6.985 -0.139 1.00 87.25 70 ARG A N 1
ATOM 534 C CA . ARG A 1 70 ? 7.782 6.833 -0.626 1.00 87.25 70 ARG A CA 1
ATOM 535 C C . ARG A 1 70 ? 7.914 7.290 -2.078 1.00 87.25 70 ARG A C 1
ATOM 537 O O . ARG A 1 70 ? 8.848 8.021 -2.399 1.00 87.25 70 ARG A O 1
ATOM 544 N N . SER A 1 71 ? 6.989 6.883 -2.949 1.00 84.31 71 SER A N 1
ATOM 545 C CA . SER A 1 71 ? 7.008 7.271 -4.363 1.00 84.31 71 SER A CA 1
ATOM 546 C C . SER A 1 71 ? 6.769 8.770 -4.556 1.00 84.31 71 SER A C 1
ATOM 548 O O . SER A 1 71 ? 7.422 9.393 -5.399 1.00 84.31 71 SER A O 1
ATOM 550 N N . LEU A 1 72 ? 5.850 9.356 -3.784 1.00 81.12 72 LEU A N 1
ATOM 551 C CA . LEU A 1 72 ? 5.581 10.791 -3.810 1.00 81.12 72 LEU A CA 1
ATOM 552 C C . LEU A 1 72 ? 6.811 11.576 -3.347 1.00 81.12 72 LEU A C 1
ATOM 554 O O . LEU A 1 72 ? 7.248 12.477 -4.057 1.00 81.12 72 LEU A O 1
ATOM 558 N N . ASN A 1 73 ? 7.410 11.173 -2.222 1.00 83.06 73 ASN A N 1
ATOM 559 C CA . ASN A 1 73 ? 8.628 11.773 -1.679 1.00 83.06 73 ASN A CA 1
ATOM 560 C C . ASN A 1 73 ? 9.766 11.757 -2.703 1.00 83.06 73 ASN A C 1
ATOM 562 O O . ASN A 1 73 ? 10.347 12.798 -2.981 1.00 83.06 73 ASN A O 1
ATOM 566 N N . ALA A 1 74 ? 10.051 10.599 -3.306 1.00 82.62 74 ALA A N 1
ATOM 567 C CA . ALA A 1 74 ? 11.116 10.478 -4.302 1.00 82.62 74 ALA A CA 1
ATOM 568 C C . ALA A 1 74 ? 10.872 11.368 -5.535 1.00 82.62 74 ALA A C 1
ATOM 570 O O . ALA A 1 74 ? 11.799 11.961 -6.090 1.00 82.62 74 ALA A O 1
ATOM 571 N N . THR A 1 75 ? 9.612 11.489 -5.965 1.00 80.12 75 THR A N 1
ATOM 572 C CA . THR A 1 75 ? 9.262 12.334 -7.114 1.00 80.12 75 THR A CA 1
ATOM 573 C C . THR A 1 75 ? 9.401 13.817 -6.793 1.00 80.12 75 THR A C 1
ATOM 575 O O . THR A 1 75 ? 9.869 14.588 -7.630 1.00 80.12 75 THR A O 1
ATOM 578 N N . LEU A 1 76 ? 9.003 14.209 -5.587 1.00 79.56 76 LEU A N 1
ATOM 579 C CA . LEU A 1 76 ? 9.125 15.571 -5.094 1.00 79.56 76 LEU A CA 1
ATOM 580 C C . LEU A 1 76 ? 10.577 15.994 -4.926 1.00 79.56 76 LEU A C 1
ATOM 582 O O . LEU A 1 76 ? 10.967 17.013 -5.480 1.00 79.56 76 LEU A O 1
ATOM 586 N N . GLU A 1 77 ? 11.385 15.162 -4.281 1.00 82.81 77 GLU A N 1
ATOM 587 C CA . GLU A 1 77 ? 12.819 15.386 -4.084 1.00 82.81 77 GLU A CA 1
ATOM 588 C C . GLU A 1 77 ? 13.567 15.558 -5.412 1.00 82.81 77 GLU A C 1
ATOM 590 O O . GLU A 1 77 ? 14.462 16.389 -5.526 1.00 82.81 77 GLU A O 1
ATOM 595 N N . THR A 1 78 ? 13.144 14.843 -6.459 1.00 81.94 78 THR A N 1
ATOM 596 C CA . THR A 1 78 ? 13.711 15.005 -7.808 1.00 81.94 78 THR A CA 1
ATOM 597 C C . THR A 1 78 ? 13.384 16.370 -8.428 1.00 81.94 78 THR A C 1
ATOM 599 O O . THR A 1 78 ? 14.167 16.887 -9.224 1.00 81.94 78 THR A O 1
ATOM 602 N N . LYS A 1 79 ? 12.215 16.943 -8.122 1.00 79.56 79 LYS A N 1
ATOM 603 C CA . LYS A 1 79 ? 11.766 18.231 -8.678 1.00 79.56 79 LYS A CA 1
ATOM 604 C C . LYS A 1 79 ? 12.253 19.421 -7.854 1.00 79.56 79 LYS A C 1
ATOM 606 O O . LYS A 1 79 ? 12.539 20.470 -8.423 1.00 79.56 79 LYS A O 1
ATOM 611 N N . ASP A 1 80 ? 12.316 19.252 -6.542 1.00 81.38 80 ASP A N 1
ATOM 612 C CA . ASP A 1 80 ? 12.684 20.270 -5.570 1.00 81.38 80 ASP A CA 1
ATOM 613 C C . ASP A 1 80 ? 13.354 19.584 -4.366 1.00 81.38 80 ASP A C 1
ATOM 615 O O . ASP A 1 80 ? 12.663 19.040 -3.506 1.00 81.38 80 ASP A O 1
ATOM 619 N N . PRO A 1 81 ? 14.695 19.568 -4.290 1.00 82.75 81 PRO A N 1
ATOM 620 C CA . PRO A 1 81 ? 15.422 18.906 -3.205 1.00 82.75 81 PRO A CA 1
ATOM 621 C C . PRO A 1 81 ? 15.099 19.443 -1.802 1.00 82.75 81 PRO A C 1
ATOM 623 O O . PRO A 1 81 ? 15.282 18.730 -0.821 1.00 82.75 81 PRO A O 1
ATOM 626 N N . GLU A 1 82 ? 14.589 20.673 -1.698 1.00 84.00 82 GLU A N 1
ATOM 627 C CA . GLU A 1 82 ? 14.231 21.327 -0.432 1.00 84.00 82 GLU A CA 1
ATOM 628 C C . GLU A 1 82 ? 12.720 21.246 -0.142 1.00 84.00 82 GLU A C 1
ATOM 630 O O . GLU A 1 82 ? 12.211 21.914 0.760 1.00 84.00 82 GLU A O 1
ATOM 635 N N . TRP A 1 83 ? 11.959 20.435 -0.891 1.00 77.62 83 TRP A N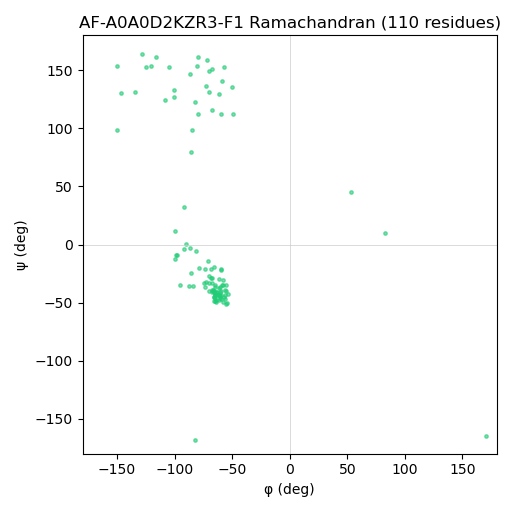 1
ATOM 636 C CA . TRP A 1 83 ? 10.496 20.392 -0.774 1.00 77.62 83 TRP A CA 1
ATOM 637 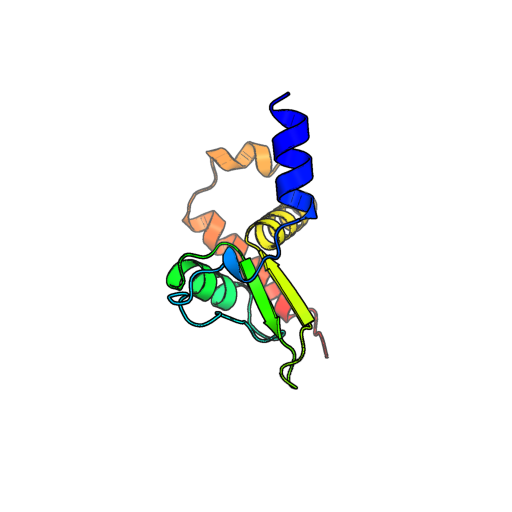C C . TRP A 1 83 ? 10.008 20.041 0.640 1.00 77.62 83 TRP A C 1
ATOM 639 O O . TRP A 1 83 ? 8.946 20.502 1.060 1.00 77.62 83 TRP A O 1
ATOM 649 N N . THR A 1 84 ? 10.780 19.254 1.397 1.00 77.25 84 THR A N 1
ATOM 650 C CA . THR A 1 84 ? 10.444 18.875 2.775 1.00 77.25 84 THR A CA 1
ATOM 651 C C . THR A 1 84 ? 10.500 20.052 3.742 1.00 77.25 84 THR A C 1
ATOM 653 O O . THR A 1 84 ? 9.759 20.064 4.716 1.00 77.25 84 THR A O 1
ATOM 656 N N . GLU A 1 85 ? 11.332 21.060 3.481 1.00 81.69 85 GLU A N 1
ATOM 657 C CA . GLU A 1 85 ? 11.389 22.288 4.292 1.00 81.69 85 GLU A CA 1
ATOM 658 C C . GLU A 1 85 ? 10.175 23.189 4.028 1.00 81.69 85 GLU A C 1
ATOM 660 O O . GLU A 1 85 ? 9.780 24.004 4.860 1.00 81.69 85 GLU A O 1
ATOM 665 N N . LYS A 1 86 ? 9.536 22.990 2.872 1.00 74.06 86 LYS A N 1
ATOM 666 C CA . LYS A 1 86 ? 8.342 23.710 2.426 1.00 74.06 86 LYS A CA 1
ATOM 667 C C . LYS A 1 86 ? 7.048 22.997 2.827 1.00 74.06 86 LYS A C 1
ATOM 669 O O . LYS A 1 86 ? 5.976 23.554 2.618 1.00 74.06 86 LYS A O 1
ATOM 674 N N . LEU A 1 87 ? 7.123 21.807 3.441 1.00 72.06 87 LEU A N 1
ATOM 675 C CA . LEU A 1 87 ? 5.960 21.019 3.883 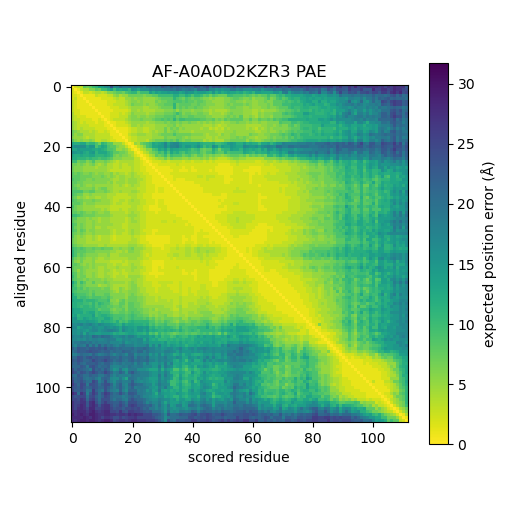1.00 72.06 87 LEU A CA 1
ATOM 676 C C . LEU A 1 87 ? 5.027 21.803 4.812 1.00 72.06 87 LEU A C 1
ATOM 678 O O . LEU A 1 87 ? 3.813 21.700 4.676 1.00 72.06 87 LEU A O 1
ATOM 682 N N . GLU A 1 88 ? 5.580 22.596 5.732 1.00 69.56 88 GLU A N 1
ATOM 683 C CA . GLU A 1 88 ? 4.787 23.409 6.669 1.00 69.56 88 GLU A CA 1
ATOM 684 C C . GLU A 1 88 ? 4.038 24.558 5.979 1.00 69.56 88 GLU A 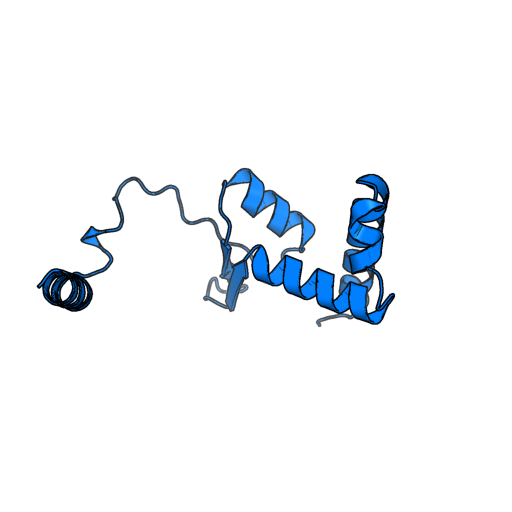C 1
ATOM 686 O O . GLU A 1 88 ? 3.059 25.077 6.511 1.00 69.56 88 GLU A O 1
ATOM 691 N N . GLN A 1 89 ? 4.497 24.952 4.792 1.00 74.62 89 GLN A N 1
ATOM 692 C CA . GLN A 1 89 ? 3.923 26.028 3.984 1.00 74.62 89 GLN A CA 1
ATOM 693 C C . GLN A 1 89 ? 2.985 25.486 2.900 1.00 74.62 89 GLN A C 1
ATOM 695 O O . GLN A 1 89 ? 2.298 26.261 2.240 1.00 74.62 89 GLN A O 1
ATOM 700 N N . LEU A 1 90 ? 2.958 24.163 2.723 1.00 74.19 90 LEU A N 1
ATOM 701 C CA . LEU A 1 90 ? 2.255 23.491 1.647 1.00 74.19 90 LEU A CA 1
ATOM 702 C C . LEU A 1 90 ? 0.771 23.397 1.996 1.00 74.19 90 LEU A C 1
ATOM 704 O O . LEU A 1 90 ? 0.352 22.706 2.929 1.00 74.19 90 LEU A O 1
ATOM 708 N N . THR A 1 91 ? -0.042 24.121 1.240 1.00 81.25 91 THR A N 1
ATOM 709 C CA . THR A 1 91 ? -1.493 24.102 1.401 1.00 81.25 91 THR A CA 1
ATOM 710 C C . THR A 1 91 ? -2.077 22.783 0.900 1.00 81.25 91 THR A C 1
ATOM 712 O O . THR A 1 91 ? -1.493 22.067 0.080 1.00 81.25 91 THR A O 1
ATOM 715 N N . LYS A 1 92 ? -3.285 22.448 1.364 1.00 76.00 92 LYS A N 1
ATOM 716 C CA . LYS A 1 92 ? -4.022 21.278 0.867 1.00 76.00 92 LYS A CA 1
ATOM 717 C C . LYS A 1 92 ? -4.202 21.352 -0.653 1.00 76.00 92 LYS A C 1
ATOM 719 O O . LYS A 1 92 ? -4.113 20.334 -1.335 1.00 76.00 92 LYS A O 1
ATOM 724 N N . GLU A 1 93 ? -4.458 22.545 -1.172 1.00 79.75 93 GLU A N 1
ATOM 725 C CA . GLU A 1 93 ? -4.693 22.824 -2.585 1.00 79.75 93 GLU A CA 1
ATOM 726 C C . GLU A 1 93 ? -3.440 22.549 -3.427 1.00 79.75 93 GLU A C 1
ATOM 728 O O . GLU A 1 93 ? -3.535 21.899 -4.470 1.00 79.75 93 GLU A O 1
ATOM 733 N N . GLU A 1 94 ? -2.265 22.961 -2.949 1.00 72.38 94 GLU A N 1
ATOM 734 C CA . GLU A 1 94 ? -0.976 22.685 -3.597 1.00 72.38 94 GLU A CA 1
ATOM 735 C C . GLU A 1 94 ? -0.632 21.194 -3.567 1.00 72.38 94 GLU A C 1
ATOM 737 O O . GLU A 1 94 ? -0.178 20.644 -4.573 1.00 72.38 94 GLU A O 1
ATOM 742 N N . LEU A 1 95 ? -0.921 20.507 -2.456 1.00 73.00 95 LEU A N 1
ATOM 743 C CA . LEU A 1 95 ? -0.712 19.063 -2.342 1.00 73.00 95 LEU A CA 1
ATOM 744 C C . LEU A 1 95 ? -1.599 18.291 -3.335 1.00 73.00 95 LEU A C 1
ATOM 746 O O . LEU A 1 95 ? -1.154 17.334 -3.973 1.00 73.00 95 LEU A O 1
ATOM 750 N N . VAL A 1 96 ? -2.854 18.722 -3.500 1.00 75.06 96 VAL A N 1
ATOM 751 C CA . VAL A 1 96 ? -3.791 18.150 -4.478 1.00 75.06 96 VAL A CA 1
ATOM 752 C C . VAL A 1 96 ? -3.326 18.420 -5.911 1.00 75.06 96 VAL A C 1
ATOM 754 O O . VAL A 1 96 ? -3.333 17.499 -6.729 1.00 75.06 96 VAL A O 1
ATOM 757 N N . ALA A 1 97 ? -2.901 19.646 -6.225 1.00 75.62 97 ALA A N 1
ATOM 758 C CA . ALA A 1 97 ? -2.393 20.003 -7.551 1.00 75.62 97 ALA A CA 1
ATOM 759 C C . ALA A 1 97 ? -1.172 19.152 -7.932 1.00 75.62 97 ALA A C 1
ATOM 761 O O . ALA A 1 97 ? -1.144 18.534 -8.996 1.00 75.62 97 ALA A O 1
ATOM 762 N N . LEU A 1 98 ? -0.222 19.018 -7.009 1.00 72.56 98 LEU A N 1
ATOM 763 C CA . LEU A 1 98 ? 0.947 18.171 -7.179 1.00 72.56 98 LEU A CA 1
ATOM 764 C C . LEU A 1 98 ? 0.577 16.693 -7.395 1.00 72.56 98 LEU A C 1
ATOM 766 O O . LEU A 1 98 ? 1.140 16.028 -8.269 1.00 72.56 98 LEU A O 1
ATOM 770 N N . GLY A 1 99 ? -0.370 16.171 -6.610 1.00 70.62 99 GLY A N 1
ATOM 771 C CA . GLY A 1 99 ? -0.869 14.805 -6.770 1.00 70.62 99 GLY A CA 1
ATOM 772 C C . GLY A 1 99 ? -1.476 14.561 -8.157 1.00 70.62 99 GLY A C 1
ATOM 773 O O . GLY A 1 99 ? -1.232 13.514 -8.765 1.00 70.62 99 GLY A O 1
ATOM 774 N N . ASN A 1 100 ? -2.208 15.542 -8.691 1.00 74.38 100 ASN A N 1
ATOM 775 C CA . ASN A 1 100 ? -2.769 15.484 -10.042 1.00 74.38 100 ASN A CA 1
ATOM 776 C C . ASN A 1 100 ? -1.674 15.474 -11.119 1.00 74.38 100 ASN A C 1
ATOM 778 O O . ASN A 1 100 ? -1.725 14.636 -12.024 1.00 74.38 100 ASN A O 1
ATOM 782 N N . ASP A 1 101 ? -0.661 16.334 -10.993 1.00 75.50 101 ASP A N 1
ATOM 783 C CA . ASP A 1 101 ? 0.475 16.392 -11.921 1.00 75.50 101 ASP A CA 1
ATOM 784 C C . ASP A 1 101 ? 1.265 15.081 -11.941 1.00 75.50 101 ASP A C 1
ATOM 786 O O . ASP A 1 101 ? 1.617 14.571 -13.009 1.00 75.50 101 ASP A O 1
ATOM 790 N N . PHE A 1 102 ? 1.515 14.496 -10.767 1.00 69.62 102 PHE A N 1
ATOM 791 C CA . PHE A 1 102 ? 2.148 13.184 -10.656 1.00 69.62 102 PHE A CA 1
ATOM 792 C C . PHE A 1 102 ? 1.337 12.110 -11.391 1.00 69.62 102 PHE A C 1
ATOM 794 O O . PHE A 1 102 ? 1.877 11.383 -12.230 1.00 69.62 102 PHE A O 1
ATOM 801 N N . 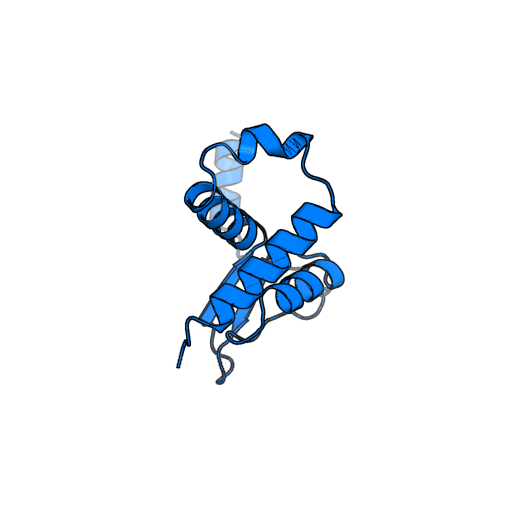CYS A 1 103 ? 0.025 12.045 -11.144 1.00 65.12 103 CYS A N 1
ATOM 802 C CA . CYS A 1 103 ? -0.855 11.084 -11.808 1.00 65.12 103 CYS A CA 1
ATOM 803 C C . CYS A 1 103 ? -0.878 11.268 -13.335 1.00 65.12 103 CYS A C 1
ATOM 805 O O . CYS A 1 103 ? -0.922 10.280 -14.071 1.00 65.12 103 CYS A O 1
ATOM 807 N N . ALA A 1 104 ? -0.822 12.507 -13.828 1.00 73.12 104 ALA A N 1
ATOM 808 C CA . ALA A 1 104 ? -0.748 12.799 -15.258 1.00 73.12 104 ALA A CA 1
ATOM 809 C C . ALA A 1 104 ? 0.585 12.340 -15.880 1.00 73.12 104 ALA A C 1
ATOM 811 O O . ALA A 1 104 ? 0.592 11.753 -16.963 1.00 73.12 104 ALA A O 1
ATOM 812 N N . GLN A 1 105 ? 1.706 12.535 -15.179 1.00 66.00 105 GLN A N 1
ATOM 813 C CA . GLN A 1 105 ? 3.035 12.115 -15.639 1.00 66.00 105 GLN A CA 1
ATOM 814 C C . GLN A 1 105 ? 3.189 10.591 -15.693 1.00 66.00 105 GLN A C 1
ATOM 816 O O . GLN A 1 105 ? 3.765 10.069 -16.650 1.00 66.00 105 GLN A O 1
ATOM 821 N N . VAL A 1 106 ? 2.642 9.869 -14.712 1.00 58.53 106 VAL A N 1
ATOM 822 C CA . VAL A 1 106 ? 2.652 8.396 -14.700 1.00 58.53 106 VAL A CA 1
ATOM 823 C C . VAL A 1 106 ? 1.830 7.827 -15.862 1.00 58.53 106 VAL A C 1
ATOM 825 O O . VAL A 1 106 ? 2.256 6.860 -16.482 1.00 58.53 106 VAL A O 1
ATOM 828 N N . ARG A 1 107 ? 0.710 8.461 -16.239 1.00 55.00 107 ARG A N 1
ATOM 829 C CA . ARG A 1 107 ? -0.096 8.056 -17.411 1.00 55.00 107 ARG A CA 1
ATOM 830 C C . ARG A 1 107 ? 0.611 8.281 -18.754 1.00 55.00 107 ARG A C 1
ATOM 832 O O . ARG A 1 107 ? 0.331 7.561 -19.705 1.00 55.00 107 ARG A O 1
ATOM 839 N N . GLY A 1 108 ? 1.503 9.271 -18.846 1.00 51.59 108 GLY A N 1
ATOM 840 C CA . GLY A 1 108 ? 2.264 9.577 -20.067 1.00 51.59 108 GLY A CA 1
ATOM 841 C C . GLY A 1 108 ? 3.460 8.650 -20.314 1.00 51.59 108 GLY A C 1
ATOM 842 O O . GLY A 1 108 ? 3.921 8.519 -21.447 1.00 51.59 108 GLY A O 1
ATOM 843 N N . ARG A 1 109 ? 3.951 7.972 -19.270 1.00 50.91 109 ARG A N 1
ATOM 844 C CA . ARG A 1 109 ? 4.927 6.883 -19.387 1.00 50.91 109 ARG A CA 1
ATOM 845 C C . ARG A 1 109 ? 4.155 5.594 -19.640 1.00 50.91 109 ARG A C 1
ATOM 847 O O . ARG A 1 109 ? 3.879 4.852 -18.708 1.00 50.91 109 ARG A O 1
ATOM 854 N N . GLY A 1 110 ? 3.733 5.388 -20.887 1.00 38.44 110 GLY A N 1
ATOM 855 C CA . GLY A 1 110 ? 2.966 4.210 -21.283 1.00 38.44 110 GLY A CA 1
ATOM 856 C C . GLY A 1 110 ? 3.619 2.921 -20.781 1.00 38.44 110 GLY A C 1
ATOM 857 O O . GLY A 1 110 ? 4.694 2.549 -21.242 1.00 38.44 110 GLY A O 1
ATOM 858 N N . TYR A 1 111 ? 2.956 2.254 -19.842 1.00 40.91 111 TYR A N 1
ATOM 859 C CA . TYR A 1 111 ? 3.109 0.821 -19.655 1.00 40.91 111 TYR A CA 1
ATOM 860 C C . TYR A 1 111 ? 2.143 0.181 -20.652 1.00 40.91 111 TYR A C 1
ATOM 862 O O . TYR A 1 111 ? 0.929 0.213 -20.446 1.00 40.91 111 TYR A O 1
ATOM 870 N N . GLY A 1 112 ? 2.698 -0.236 -21.792 1.00 36.97 112 GLY A N 1
ATOM 871 C CA . GLY A 1 112 ? 2.059 -1.183 -22.705 1.00 36.97 112 GLY A CA 1
ATOM 872 C C . GLY A 1 112 ? 2.258 -2.614 -22.235 1.00 36.97 112 GLY A C 1
ATOM 873 O O . GLY A 1 112 ? 3.128 -2.828 -21.358 1.00 36.97 112 GLY A O 1
#

Organism: NCBI:txid145388

InterPro domains:
  IPR000644 CBS domain [PF00571] (33-72)
  IPR000644 CBS domain [PS51371] (22-78)
  IPR046342 CBS domain superfamily [G3DSA:3.10.580.10] (2-105)
  IPR046342 CBS domain superfamily [SSF54631] (26-77)

pLDDT: mean 83.6, std 13.14, range [36.97, 98.06]

Nearest PDB structures (foldseek):
  8qqp-assembly1_G  TM=6.909E-01  e=5.295E-04  Mycolicibacterium smegmatis MC2 155
  8qqt-assembly1_D  TM=7.159E-01  e=1.049E-03  Mycolicibacterium smegmatis MC2 155
  6gjv-assembly1_B  TM=8.023E-01  e=4.717E-03  Pseudomonas aeruginosa PAO1
  1zfj-assembly1_A  TM=7.054E-01  e=2.077E-03  Streptococcus pyogenes
  7pmz-assembly2_O-5  TM=6.672E-01  e=2.923E-03  Streptomyces coelico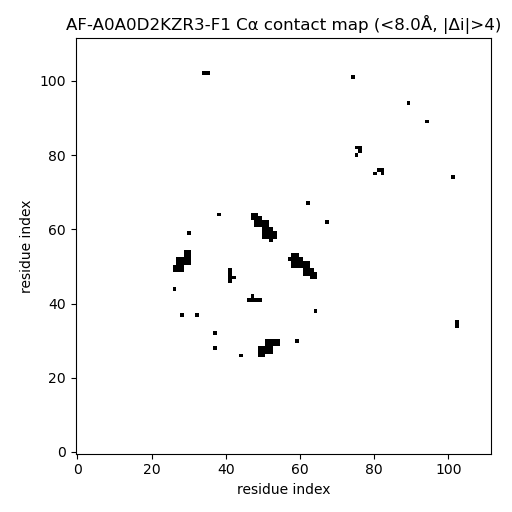lor A3(2)